Protein AF-A0A2K8M8K9-F1 (afdb_monomer_lite)

Radius of gyration: 12.49 Å; chains: 1; bounding box: 32×26×30 Å

Foldseek 3Di:
DDDADDPQFFWKWKWAQDPPRDIWTWDIFGAPVTPVLVRVLVVVCVVVVQWDADDPPARMKMFTAGPVRDGPDIIGGHDDVSCVVSCVSRVIDTDDDD

Secondary structure (DSSP, 8-state):
-PPPPPTT--EEEEEEEETTTEEEEEEEE--TTSHHHHHHHHHHHHHTT-EE---TTSSEEEEEE-TTS-EEEEEEE-SHHHHHHHHHHTT--BPP--

Sequence (98 aa):
MIPDLHPDAEAFSACRRLPGNRLRAYSVTTAARGWPGLEQCIRQCRATGKLVPASSDAYVMLDVLDAEDSIIQEYGVRDAAAWTWIKRKLHFTVASAD

Structure (mmCIF, N/CA/C/O backbone):
data_AF-A0A2K8M8K9-F1
#
_entry.id   AF-A0A2K8M8K9-F1
#
loop_
_atom_site.group_PDB
_atom_site.id
_atom_site.type_symbol
_atom_site.label_atom_id
_atom_site.label_alt_id
_atom_site.label_comp_id
_atom_site.label_asym_id
_atom_site.label_entity_id
_atom_site.label_seq_id
_atom_site.pdbx_PDB_ins_code
_atom_site.Cartn_x
_atom_site.Cartn_y
_atom_site.Cartn_z
_atom_site.occupancy
_atom_site.B_iso_or_equiv
_atom_site.auth_seq_id
_atom_site.auth_comp_id
_atom_site.auth_asym_id
_atom_site.auth_atom_id
_atom_site.pdbx_PDB_model_num
ATOM 1 N N . MET A 1 1 ? 12.801 0.219 10.672 1.00 81.94 1 MET A N 1
ATOM 2 C CA . MET A 1 1 ? 13.115 0.866 9.377 1.00 81.94 1 MET A CA 1
ATOM 3 C C . MET A 1 1 ? 12.192 0.260 8.327 1.00 81.94 1 MET A C 1
ATOM 5 O O . MET A 1 1 ? 11.947 -0.933 8.424 1.00 81.94 1 MET A O 1
ATOM 9 N N . ILE A 1 2 ? 11.628 1.043 7.400 1.00 94.12 2 ILE A N 1
ATOM 10 C CA . ILE A 1 2 ? 10.757 0.499 6.337 1.00 94.12 2 ILE A CA 1
ATOM 11 C C . ILE A 1 2 ? 11.640 0.018 5.182 1.00 94.12 2 ILE A C 1
ATOM 13 O O . ILE A 1 2 ? 12.433 0.840 4.706 1.00 94.12 2 ILE A O 1
ATOM 17 N N . PRO A 1 3 ? 11.537 -1.247 4.737 1.00 94.19 3 PRO A N 1
ATOM 18 C CA . PRO A 1 3 ? 12.356 -1.760 3.641 1.00 94.19 3 PRO A CA 1
ATOM 19 C C . PRO A 1 3 ? 12.035 -1.063 2.311 1.00 94.19 3 PRO A C 1
ATOM 21 O O . PRO A 1 3 ? 10.970 -0.464 2.149 1.00 94.19 3 PRO A O 1
ATOM 24 N N . ASP A 1 4 ? 12.979 -1.115 1.373 1.00 96.25 4 ASP A N 1
ATOM 25 C CA . ASP A 1 4 ? 12.747 -0.773 -0.034 1.00 96.25 4 ASP A CA 1
ATOM 26 C C . ASP A 1 4 ? 11.756 -1.752 -0.687 1.00 96.25 4 ASP A C 1
ATOM 28 O O . ASP A 1 4 ? 11.395 -2.765 -0.081 1.00 96.25 4 ASP A O 1
ATOM 32 N N . LEU A 1 5 ? 11.267 -1.412 -1.884 1.00 96.88 5 LEU A N 1
ATOM 33 C CA . LEU A 1 5 ? 10.357 -2.274 -2.642 1.00 96.88 5 LEU A CA 1
ATOM 34 C C . LEU A 1 5 ? 11.102 -3.511 -3.146 1.00 96.88 5 LEU A C 1
ATOM 36 O O . LEU A 1 5 ? 12.226 -3.394 -3.635 1.00 96.88 5 LEU A O 1
ATOM 40 N N . HIS A 1 6 ? 10.468 -4.676 -3.029 1.00 97.12 6 HIS A N 1
ATOM 41 C CA . HIS A 1 6 ? 11.001 -5.924 -3.555 1.00 97.12 6 HIS A CA 1
ATOM 42 C C . HIS A 1 6 ? 11.278 -5.813 -5.072 1.00 97.12 6 HIS A C 1
ATOM 44 O O . HIS A 1 6 ? 10.457 -5.244 -5.801 1.00 97.12 6 HIS A O 1
ATOM 50 N N . PRO A 1 7 ? 12.415 -6.329 -5.577 1.00 96.56 7 PRO A N 1
ATOM 51 C CA . PRO A 1 7 ? 12.752 -6.249 -7.002 1.00 96.56 7 PRO A CA 1
ATOM 52 C C . PRO A 1 7 ? 11.720 -6.931 -7.912 1.00 96.56 7 PRO A C 1
ATOM 54 O O . PRO A 1 7 ? 11.500 -6.453 -9.016 1.00 96.56 7 PRO A O 1
ATOM 57 N N . ASP A 1 8 ? 11.035 -7.962 -7.419 1.00 96.38 8 ASP A N 1
ATOM 58 C CA . ASP A 1 8 ? 10.041 -8.728 -8.193 1.00 96.38 8 ASP A CA 1
ATOM 59 C C . ASP A 1 8 ? 8.600 -8.188 -8.072 1.00 96.38 8 ASP A C 1
ATOM 61 O O . ASP A 1 8 ? 7.640 -8.879 -8.390 1.00 96.38 8 ASP A O 1
ATOM 65 N N . ALA A 1 9 ? 8.421 -6.964 -7.564 1.00 96.25 9 ALA A N 1
ATOM 66 C CA . ALA A 1 9 ? 7.100 -6.371 -7.361 1.00 96.25 9 ALA A CA 1
ATOM 67 C C . ALA A 1 9 ? 6.405 -5.975 -8.680 1.00 96.25 9 ALA A C 1
ATOM 69 O O . ALA A 1 9 ? 6.815 -5.025 -9.345 1.00 96.25 9 ALA A O 1
ATOM 70 N N . GLU A 1 10 ? 5.284 -6.609 -9.005 1.00 95.88 10 GLU A N 1
ATOM 71 C CA . GLU A 1 10 ? 4.493 -6.319 -10.212 1.00 95.88 10 GLU A CA 1
ATOM 72 C C . GLU A 1 10 ? 3.217 -5.524 -9.906 1.00 95.88 10 GLU A C 1
ATOM 74 O O . GLU A 1 10 ? 2.753 -4.713 -10.717 1.00 95.88 10 GLU A O 1
ATOM 79 N N . ALA A 1 11 ? 2.654 -5.697 -8.708 1.00 96.31 11 ALA A N 1
ATOM 80 C CA . ALA A 1 11 ? 1.419 -5.033 -8.318 1.00 96.31 11 ALA A CA 1
ATOM 81 C C . ALA A 1 11 ? 1.313 -4.798 -6.806 1.00 96.31 11 ALA A C 1
ATOM 83 O O . ALA A 1 11 ? 2.126 -5.266 -6.007 1.00 96.31 11 ALA A O 1
ATOM 84 N N . PHE A 1 12 ? 0.272 -4.060 -6.416 1.00 96.88 12 PHE A N 1
ATOM 85 C CA . PHE A 1 12 ? -0.160 -3.957 -5.027 1.00 96.88 12 PHE A CA 1
ATOM 86 C C . PHE A 1 12 ? -1.614 -4.401 -4.861 1.00 96.88 12 PHE A C 1
ATOM 88 O O . PHE A 1 12 ? -2.469 -4.014 -5.661 1.00 96.88 12 PHE A O 1
ATOM 95 N N . SER A 1 13 ? -1.911 -5.098 -3.768 1.00 97.12 13 SER A N 1
ATOM 96 C CA . SER A 1 13 ? -3.256 -5.204 -3.191 1.00 97.12 13 SER A CA 1
ATOM 97 C C . SER A 1 13 ? -3.310 -4.474 -1.854 1.00 97.12 13 SER A C 1
ATOM 99 O O . SER A 1 13 ? -2.297 -4.019 -1.321 1.00 97.12 13 SER A O 1
ATOM 101 N N . ALA A 1 14 ? -4.512 -4.301 -1.310 1.00 96.94 14 ALA A N 1
ATOM 102 C CA . ALA A 1 14 ? -4.642 -3.768 0.034 1.00 96.94 14 ALA A CA 1
ATOM 103 C C . ALA A 1 14 ? -5.823 -4.376 0.779 1.00 96.94 14 ALA A C 1
ATOM 105 O O . ALA A 1 14 ? -6.893 -4.616 0.211 1.00 96.94 14 ALA A O 1
ATOM 106 N N . CYS A 1 15 ? -5.662 -4.516 2.090 1.00 95.81 15 CYS A N 1
ATOM 107 C CA . CYS A 1 15 ? -6.707 -4.969 2.990 1.00 95.81 15 CYS A CA 1
ATOM 108 C C . CYS A 1 15 ? -6.787 -4.075 4.227 1.00 95.81 15 CYS A C 1
ATOM 110 O O . CYS A 1 15 ? -5.792 -3.736 4.866 1.00 95.81 15 CYS A O 1
ATOM 112 N N . ARG A 1 16 ? -8.006 -3.675 4.590 1.00 95.31 16 ARG A N 1
ATOM 113 C CA . ARG A 1 16 ? -8.269 -2.865 5.779 1.00 95.31 16 ARG A CA 1
ATOM 114 C C . ARG A 1 16 ? -9.170 -3.601 6.752 1.00 95.31 16 ARG A C 1
ATOM 116 O O . ARG A 1 16 ? -10.298 -3.951 6.402 1.00 95.31 16 ARG A O 1
ATOM 123 N N . ARG A 1 17 ? -8.745 -3.692 8.013 1.00 90.00 17 ARG A N 1
ATOM 124 C CA . ARG A 1 17 ? -9.625 -4.111 9.106 1.00 90.00 17 ARG A CA 1
ATOM 125 C C . ARG A 1 17 ? -10.590 -2.990 9.487 1.00 90.00 17 ARG A C 1
ATOM 127 O O . ARG A 1 17 ? -10.217 -1.827 9.639 1.00 90.00 17 ARG A O 1
ATOM 134 N N . LEU A 1 18 ? -11.860 -3.345 9.618 1.00 88.94 18 LEU A N 1
ATOM 135 C CA . LEU A 1 18 ? -12.949 -2.471 10.033 1.00 88.94 18 LEU A CA 1
ATOM 136 C C . LEU A 1 18 ? -13.481 -2.912 11.407 1.00 88.94 18 LEU A C 1
ATOM 138 O O . LEU A 1 18 ? -13.331 -4.078 11.788 1.00 88.94 18 LEU A O 1
ATOM 142 N N . PRO A 1 19 ? -14.159 -2.014 12.147 1.00 87.81 19 PRO A N 1
ATOM 143 C CA . PRO A 1 19 ? -14.842 -2.384 13.380 1.00 87.81 19 PRO A CA 1
ATOM 144 C C . PRO A 1 19 ? -15.817 -3.551 13.173 1.00 87.81 19 PRO A C 1
ATOM 146 O O . PRO A 1 19 ? -16.510 -3.627 12.146 1.00 87.81 19 PRO A O 1
ATOM 149 N N . GLY A 1 20 ? -15.885 -4.432 14.174 1.00 87.12 20 GLY A N 1
ATOM 150 C CA . GLY A 1 20 ? -16.731 -5.628 14.150 1.00 87.12 20 GLY A CA 1
ATOM 151 C C . GLY A 1 20 ? -16.118 -6.812 13.400 1.00 87.12 20 GLY A C 1
ATOM 152 O O . GLY A 1 20 ? -16.850 -7.565 12.773 1.00 87.12 20 GLY A O 1
ATOM 153 N N . ASN A 1 21 ? -14.787 -6.949 13.422 1.00 81.25 21 ASN A N 1
ATOM 154 C CA . ASN A 1 21 ? -14.045 -8.037 12.769 1.00 81.25 21 ASN A CA 1
ATOM 155 C C . ASN A 1 21 ? -14.295 -8.172 11.254 1.00 81.25 21 ASN A C 1
ATOM 157 O O . ASN A 1 21 ? -14.161 -9.250 10.684 1.00 81.25 21 ASN A O 1
ATOM 161 N N . ARG A 1 22 ? -14.664 -7.069 10.598 1.00 88.88 22 ARG A N 1
ATOM 162 C CA . ARG A 1 22 ? -14.882 -7.028 9.151 1.00 88.88 22 ARG A CA 1
ATOM 163 C C . ARG A 1 22 ? -13.586 -6.667 8.445 1.00 88.88 22 ARG A C 1
ATOM 165 O O . ARG A 1 22 ? -12.797 -5.877 8.963 1.00 88.88 22 ARG A O 1
ATOM 172 N N . LEU A 1 23 ? -13.407 -7.184 7.238 1.00 91.56 23 LEU A N 1
ATOM 173 C CA . LEU A 1 23 ? -12.319 -6.797 6.349 1.00 91.56 23 LEU A CA 1
ATOM 174 C C . LEU A 1 23 ? -12.888 -6.079 5.129 1.00 91.56 23 LEU A C 1
ATOM 176 O O . LEU A 1 23 ? -14.012 -6.335 4.698 1.00 91.56 23 LEU A O 1
ATOM 180 N N . ARG A 1 24 ? -12.109 -5.149 4.589 1.00 93.56 24 ARG A N 1
ATOM 181 C CA . ARG A 1 24 ? -12.352 -4.539 3.288 1.00 93.56 24 ARG A CA 1
ATOM 182 C C . ARG A 1 24 ? -11.120 -4.748 2.428 1.00 93.56 24 ARG A C 1
ATOM 184 O O . ARG A 1 24 ? -10.095 -4.121 2.689 1.00 93.56 24 ARG A O 1
ATOM 191 N N . ALA A 1 25 ? -11.266 -5.592 1.417 1.00 95.00 25 ALA A N 1
ATOM 192 C CA . ALA A 1 25 ? -10.280 -5.769 0.367 1.00 95.00 25 ALA A CA 1
ATOM 193 C C . ALA A 1 25 ? -10.420 -4.671 -0.696 1.00 95.00 25 ALA A C 1
ATOM 195 O O . ALA A 1 25 ? -11.510 -4.133 -0.938 1.00 95.00 25 ALA A O 1
ATOM 196 N N . TYR A 1 26 ? -9.301 -4.330 -1.315 1.00 95.38 26 TYR A N 1
ATOM 197 C CA . TYR A 1 26 ? -9.219 -3.414 -2.442 1.00 95.38 26 TYR A CA 1
ATOM 198 C C . TYR A 1 26 ? -8.664 -4.147 -3.665 1.00 95.38 26 TYR A C 1
ATOM 200 O O . TYR A 1 26 ? -8.012 -5.179 -3.527 1.00 95.38 26 TYR A O 1
ATOM 208 N N . SER A 1 27 ? -8.956 -3.618 -4.852 1.00 94.69 27 SER A N 1
ATOM 209 C CA . SER A 1 27 ? -8.504 -4.158 -6.136 1.00 94.69 27 SER A CA 1
ATOM 210 C C . SER A 1 27 ? -6.985 -4.306 -6.198 1.00 94.69 27 SER A C 1
ATOM 212 O O . SER A 1 27 ? -6.272 -3.502 -5.603 1.00 94.69 27 SER A O 1
ATOM 214 N N . VAL A 1 28 ? -6.492 -5.247 -7.000 1.00 93.56 28 VAL A N 1
ATOM 215 C CA . VAL A 1 28 ? -5.086 -5.252 -7.420 1.00 93.56 28 VAL A CA 1
ATOM 216 C C . VAL A 1 28 ? -4.838 -4.045 -8.325 1.00 93.56 28 VAL A C 1
ATOM 218 O O . VAL A 1 28 ? -5.661 -3.719 -9.184 1.00 93.56 28 VAL A O 1
ATOM 221 N N . THR A 1 29 ? -3.731 -3.339 -8.107 1.00 91.44 29 THR A N 1
ATOM 222 C CA . THR A 1 29 ? -3.338 -2.181 -8.916 1.00 91.44 29 THR A CA 1
ATOM 223 C C . THR A 1 29 ? -1.915 -2.345 -9.404 1.00 91.44 29 THR A C 1
ATOM 2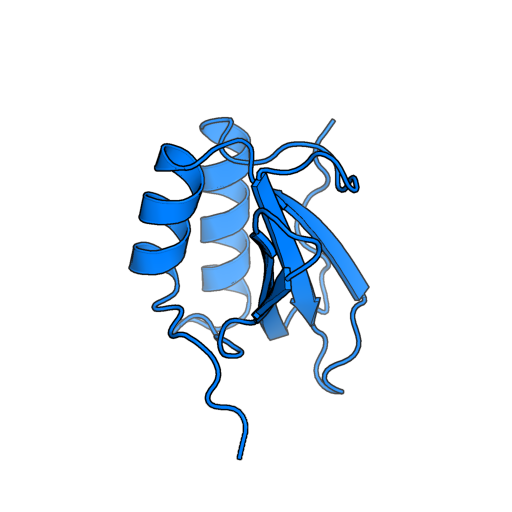25 O O . THR A 1 29 ? -1.003 -2.559 -8.604 1.00 91.44 29 THR A O 1
ATOM 228 N N . THR A 1 30 ? -1.718 -2.153 -10.701 1.00 85.38 30 THR A N 1
ATOM 229 C CA . THR A 1 30 ? -0.402 -1.935 -11.293 1.00 85.38 30 THR A CA 1
ATOM 230 C C . THR A 1 30 ? -0.159 -0.431 -11.422 1.00 85.38 30 THR A C 1
ATOM 232 O O . THR A 1 30 ? -1.090 0.366 -11.581 1.00 85.38 30 THR A O 1
ATOM 235 N N . ALA A 1 31 ? 1.097 0.007 -11.336 1.00 71.25 31 ALA A N 1
ATOM 236 C CA . ALA A 1 31 ? 1.420 1.386 -11.680 1.00 71.25 31 ALA A CA 1
ATOM 237 C C . ALA A 1 31 ? 1.481 1.520 -13.206 1.00 71.25 31 ALA A C 1
ATOM 239 O O . ALA A 1 31 ? 2.058 0.676 -13.882 1.00 71.25 31 ALA A O 1
ATOM 240 N N . ALA A 1 32 ? 0.994 2.636 -13.756 1.00 69.56 32 ALA A N 1
ATOM 241 C CA . ALA A 1 32 ? 1.013 2.892 -15.203 1.00 69.56 32 ALA A CA 1
ATOM 242 C C . ALA A 1 32 ? 2.418 2.835 -15.848 1.00 69.56 32 ALA A C 1
ATOM 244 O O . ALA A 1 32 ? 2.537 2.746 -17.065 1.00 69.56 32 ALA A O 1
ATOM 245 N N . ARG A 1 33 ? 3.485 2.924 -15.041 1.00 79.62 33 ARG A N 1
ATOM 246 C CA . ARG A 1 33 ? 4.889 2.827 -15.471 1.00 79.62 33 ARG A CA 1
ATOM 247 C C . ARG A 1 33 ? 5.549 1.496 -15.080 1.00 79.62 33 ARG A C 1
ATOM 249 O O . ARG A 1 33 ? 6.772 1.441 -15.077 1.00 79.62 33 ARG A O 1
ATOM 256 N N . GLY A 1 34 ? 4.774 0.476 -14.703 1.00 85.19 34 GLY A N 1
ATOM 257 C CA . GLY A 1 34 ? 5.284 -0.792 -14.170 1.00 85.19 34 GLY A CA 1
ATOM 258 C C . GLY A 1 34 ? 6.066 -0.607 -12.866 1.00 85.19 34 GLY A C 1
ATOM 259 O O . GLY A 1 34 ? 5.814 0.344 -12.113 1.00 85.19 34 GLY A O 1
ATOM 260 N N . TRP A 1 35 ? 7.054 -1.475 -12.634 1.00 91.31 35 TRP A N 1
ATOM 261 C CA . TRP A 1 35 ? 7.898 -1.477 -11.433 1.00 91.31 35 TRP A CA 1
ATOM 262 C C . TRP A 1 35 ? 8.461 -0.092 -11.043 1.00 91.31 35 TRP A C 1
ATOM 264 O O . TRP A 1 35 ? 8.262 0.317 -9.897 1.00 91.31 35 TRP A O 1
ATOM 274 N N . PRO A 1 36 ? 9.039 0.729 -11.953 1.00 91.56 36 PRO A N 1
ATOM 275 C CA . PRO A 1 36 ? 9.523 2.070 -11.596 1.00 91.56 36 PRO A CA 1
ATOM 276 C C . PRO A 1 36 ? 8.456 2.990 -10.986 1.00 91.56 36 PRO A C 1
ATOM 278 O O . PRO A 1 36 ? 8.752 3.839 -10.142 1.00 91.56 36 PRO A O 1
ATOM 281 N N . GLY A 1 37 ? 7.198 2.848 -11.414 1.00 90.69 37 GLY A N 1
ATOM 282 C CA . GLY A 1 37 ? 6.085 3.611 -10.853 1.00 90.69 37 GLY A CA 1
ATOM 283 C C . GLY A 1 37 ? 5.734 3.169 -9.431 1.00 90.69 37 GLY A C 1
ATOM 284 O O . GLY A 1 37 ? 5.466 4.018 -8.573 1.00 90.69 37 GLY A O 1
ATOM 285 N N . LEU A 1 38 ? 5.777 1.859 -9.176 1.00 92.44 38 LEU A N 1
ATOM 286 C CA . LEU A 1 38 ? 5.571 1.275 -7.850 1.00 92.44 38 LEU A CA 1
ATOM 287 C C . LEU A 1 38 ? 6.690 1.708 -6.899 1.00 92.44 38 LEU A C 1
ATOM 289 O O . LEU A 1 38 ? 6.421 2.242 -5.820 1.00 92.44 38 LEU A O 1
ATOM 293 N N . GLU A 1 39 ? 7.941 1.575 -7.340 1.00 95.44 39 GLU A N 1
ATOM 294 C CA . GLU A 1 39 ? 9.128 1.939 -6.570 1.00 95.44 39 GLU A CA 1
ATOM 295 C C . GLU A 1 39 ? 9.100 3.421 -6.177 1.00 95.44 39 GLU A C 1
ATOM 297 O O . GLU A 1 39 ? 9.272 3.773 -5.004 1.00 95.44 39 GLU A O 1
ATOM 302 N N . GLN A 1 40 ? 8.805 4.307 -7.135 1.00 94.81 40 GLN A N 1
ATOM 303 C CA . GLN A 1 40 ? 8.693 5.738 -6.872 1.00 94.81 40 GLN A CA 1
ATOM 304 C C . GLN A 1 40 ? 7.610 6.038 -5.824 1.00 94.81 40 GLN A C 1
ATOM 306 O O . GLN A 1 40 ? 7.821 6.874 -4.937 1.00 94.81 40 GLN A O 1
ATOM 311 N N . CYS A 1 41 ? 6.460 5.362 -5.903 1.00 94.69 41 CYS A N 1
ATOM 312 C CA . CYS A 1 41 ? 5.374 5.529 -4.943 1.00 94.69 41 CYS A CA 1
ATOM 313 C C . CYS A 1 41 ? 5.810 5.119 -3.529 1.00 94.69 41 CYS A C 1
ATOM 315 O O . CYS A 1 41 ? 5.646 5.900 -2.586 1.00 94.69 41 CYS A O 1
ATOM 317 N N . ILE A 1 42 ? 6.424 3.943 -3.376 1.00 96.06 42 ILE A N 1
ATOM 318 C CA . ILE A 1 42 ? 6.906 3.448 -2.080 1.00 96.06 42 ILE A CA 1
ATOM 319 C C . ILE A 1 42 ? 7.997 4.349 -1.512 1.00 96.06 42 ILE A C 1
ATOM 321 O O . ILE A 1 42 ? 7.929 4.729 -0.340 1.00 96.06 42 ILE A O 1
ATOM 325 N N . ARG A 1 43 ? 8.955 4.786 -2.337 1.00 96.25 43 ARG A N 1
ATOM 326 C CA . ARG A 1 43 ?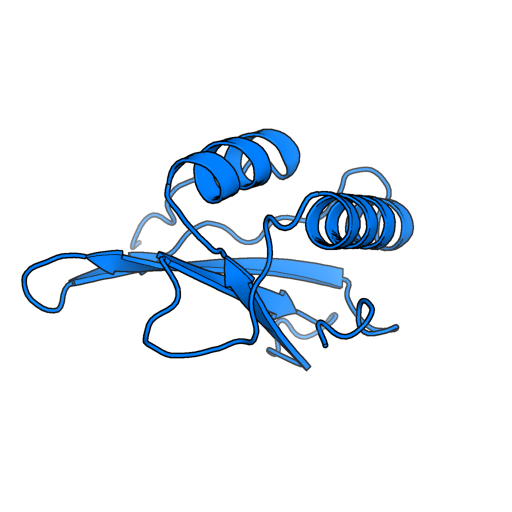 10.004 5.726 -1.923 1.00 96.25 43 ARG A CA 1
ATOM 327 C C . ARG A 1 43 ? 9.408 7.026 -1.381 1.00 96.25 43 ARG A C 1
ATOM 329 O O . ARG A 1 43 ? 9.802 7.481 -0.307 1.00 96.25 43 ARG A O 1
ATOM 336 N N . GLN A 1 44 ? 8.409 7.589 -2.065 1.00 96.38 44 GLN A N 1
ATOM 337 C CA . GLN A 1 44 ? 7.704 8.785 -1.598 1.00 96.38 44 GLN A CA 1
ATOM 338 C C . GLN A 1 44 ? 6.935 8.529 -0.294 1.00 96.38 44 GLN A C 1
ATOM 340 O O . GLN A 1 44 ? 6.947 9.368 0.611 1.00 96.38 44 GLN A O 1
ATOM 345 N N . CYS A 1 45 ? 6.280 7.375 -0.165 1.00 96.81 45 CYS A N 1
ATOM 346 C CA . CYS A 1 45 ? 5.546 7.023 1.046 1.00 96.81 45 CYS A CA 1
ATOM 347 C C . CYS A 1 45 ? 6.478 6.856 2.252 1.00 96.81 45 CYS A C 1
ATOM 349 O O . CYS A 1 45 ? 6.158 7.360 3.329 1.00 96.81 45 CYS A O 1
ATOM 351 N N . ARG A 1 46 ? 7.653 6.243 2.067 1.00 96.50 46 ARG A N 1
ATOM 352 C CA . ARG A 1 46 ? 8.704 6.133 3.093 1.00 96.50 46 ARG A CA 1
ATOM 353 C C . ARG A 1 46 ? 9.229 7.505 3.501 1.00 96.50 46 ARG A C 1
ATOM 355 O O . ARG A 1 46 ? 9.180 7.843 4.680 1.00 96.50 46 ARG A O 1
ATOM 362 N N . ALA A 1 47 ? 9.636 8.323 2.529 1.00 96.50 47 ALA A N 1
ATOM 363 C CA . ALA A 1 47 ? 10.181 9.661 2.773 1.00 96.50 47 ALA A CA 1
ATOM 364 C C . ALA A 1 47 ? 9.194 10.596 3.492 1.00 96.50 47 ALA A C 1
ATOM 366 O O . ALA A 1 47 ? 9.599 11.480 4.237 1.00 96.50 47 ALA A O 1
ATOM 367 N N . THR A 1 48 ? 7.890 10.391 3.286 1.00 96.44 48 THR A N 1
ATOM 368 C CA . THR A 1 48 ? 6.829 11.209 3.897 1.00 96.44 48 THR A CA 1
ATOM 369 C C . THR A 1 48 ? 6.140 10.535 5.085 1.00 96.44 48 THR A C 1
ATOM 371 O O . THR A 1 48 ? 5.093 11.004 5.527 1.00 96.44 48 THR A O 1
ATOM 374 N N . GLY A 1 49 ? 6.691 9.427 5.591 1.00 96.44 49 GLY A N 1
ATOM 375 C CA . GLY A 1 49 ? 6.190 8.739 6.782 1.00 96.44 49 GLY A CA 1
ATOM 376 C C . GLY A 1 49 ? 4.814 8.080 6.631 1.00 96.44 49 GLY A C 1
ATOM 377 O O . GLY A 1 49 ? 4.192 7.756 7.635 1.00 96.44 49 GLY A O 1
ATOM 378 N N . LYS A 1 50 ? 4.315 7.858 5.412 1.00 97.88 50 LYS A N 1
ATOM 379 C CA . LYS A 1 50 ? 3.002 7.223 5.177 1.00 97.88 50 LYS A CA 1
ATOM 380 C C . LYS A 1 50 ? 2.989 5.732 5.512 1.00 97.88 50 LYS A C 1
ATOM 382 O O . LYS A 1 50 ? 1.923 5.195 5.809 1.00 97.88 50 LYS A O 1
ATOM 387 N N . LEU A 1 51 ? 4.157 5.090 5.471 1.00 97.75 51 LEU A N 1
ATOM 388 C CA . LEU A 1 51 ? 4.323 3.679 5.808 1.00 97.75 51 LEU A CA 1
ATOM 389 C C . LEU A 1 51 ? 4.872 3.497 7.224 1.00 97.75 51 LEU A C 1
ATOM 391 O O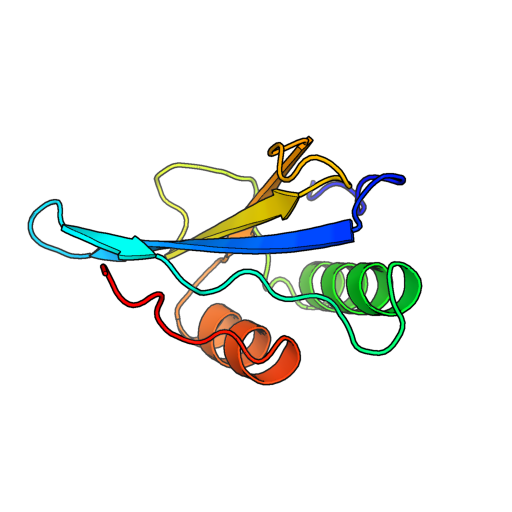 . LEU A 1 51 ? 5.657 4.307 7.727 1.00 97.75 51 LEU A O 1
ATOM 395 N N . VAL A 1 52 ? 4.456 2.397 7.831 1.00 97.06 52 VAL A N 1
ATOM 396 C CA . VAL A 1 52 ? 4.933 1.814 9.084 1.00 97.06 52 VAL A CA 1
ATOM 397 C C . VAL A 1 52 ? 5.283 0.340 8.820 1.00 97.06 52 VAL A C 1
ATOM 399 O O . VAL A 1 52 ? 4.922 -0.184 7.760 1.00 97.06 52 VAL A O 1
ATOM 402 N N . PRO A 1 53 ? 6.035 -0.338 9.706 1.00 96.38 53 PRO A N 1
ATOM 403 C CA . PRO A 1 53 ? 6.250 -1.774 9.558 1.00 96.38 53 PRO A CA 1
ATOM 404 C C . PRO A 1 53 ? 4.908 -2.507 9.455 1.00 96.38 53 PRO A C 1
ATOM 406 O O . PRO A 1 53 ? 3.939 -2.097 10.096 1.00 96.38 53 PRO A O 1
ATOM 409 N N . ALA A 1 54 ? 4.854 -3.555 8.635 1.00 95.25 54 ALA A N 1
ATOM 410 C CA . ALA A 1 54 ? 3.689 -4.423 8.535 1.00 95.25 54 ALA A CA 1
ATOM 411 C C . ALA A 1 54 ? 3.325 -4.980 9.919 1.00 95.25 54 ALA A C 1
ATOM 413 O O . ALA A 1 54 ? 4.170 -5.545 10.615 1.00 95.25 54 ALA A O 1
ATOM 414 N N . SER A 1 55 ? 2.079 -4.771 10.335 1.00 93.12 55 SER A N 1
ATOM 415 C CA . SER A 1 55 ? 1.534 -5.328 11.570 1.00 93.12 55 SER A CA 1
ATOM 416 C C . SER A 1 55 ? 0.009 -5.317 11.525 1.00 93.12 55 SER A C 1
ATOM 418 O O . SER A 1 55 ? -0.601 -4.526 10.804 1.00 93.12 55 SER A O 1
ATOM 420 N N . SER A 1 56 ? -0.621 -6.141 12.363 1.00 86.69 56 SER A N 1
ATOM 421 C CA . SER A 1 56 ? -2.082 -6.169 12.525 1.00 86.69 56 SER A CA 1
ATOM 422 C C . SER A 1 56 ? -2.687 -4.851 13.020 1.00 86.69 56 SER A C 1
ATOM 424 O O . SER A 1 56 ? -3.904 -4.678 12.944 1.00 86.69 56 SER A O 1
ATOM 426 N N . ASP A 1 57 ? -1.850 -3.947 13.533 1.00 88.12 57 ASP A N 1
ATOM 427 C CA . ASP A 1 57 ? -2.249 -2.647 14.073 1.00 88.12 57 ASP A CA 1
ATOM 428 C C . ASP A 1 57 ? -2.185 -1.534 13.018 1.00 88.12 57 ASP A C 1
ATOM 430 O O . ASP A 1 57 ? -2.611 -0.405 13.275 1.00 88.12 57 ASP A O 1
ATOM 434 N N . ALA A 1 58 ? -1.659 -1.826 11.823 1.00 95.12 58 ALA A N 1
ATOM 435 C CA . ALA A 1 58 ? -1.652 -0.881 10.720 1.00 95.12 58 ALA A CA 1
ATOM 436 C C . ALA A 1 58 ? -3.083 -0.499 10.309 1.00 95.12 58 ALA A C 1
ATOM 438 O O . ALA A 1 58 ? -4.013 -1.309 10.325 1.00 95.12 58 ALA A O 1
ATOM 439 N N . TYR A 1 59 ? -3.267 0.751 9.879 1.00 95.94 59 TYR A N 1
ATOM 440 C CA . TYR A 1 59 ? -4.578 1.229 9.447 1.00 95.94 59 TYR A CA 1
ATOM 441 C C . TYR A 1 59 ? -5.061 0.519 8.171 1.00 95.94 59 TYR A C 1
ATOM 443 O O . TYR A 1 59 ? -6.258 0.260 8.027 1.00 95.94 59 TYR A O 1
ATOM 451 N N . VAL A 1 60 ? -4.139 0.216 7.252 1.00 97.44 60 VAL A N 1
ATOM 452 C CA . VAL A 1 60 ? -4.325 -0.642 6.069 1.00 97.44 60 VAL A CA 1
ATOM 453 C C . VAL A 1 60 ? -3.060 -1.476 5.889 1.00 97.44 60 VAL A C 1
ATOM 455 O O . VAL A 1 60 ? -1.964 -0.945 6.055 1.00 97.44 60 VAL A O 1
ATOM 458 N N . MET A 1 61 ? -3.215 -2.744 5.529 1.00 97.75 61 MET A N 1
ATOM 459 C CA . MET A 1 61 ? -2.141 -3.576 4.995 1.00 97.75 61 MET A CA 1
ATOM 460 C C . MET A 1 61 ? -2.056 -3.361 3.486 1.00 97.75 61 MET A C 1
ATOM 462 O O . MET A 1 61 ? -3.080 -3.406 2.802 1.00 97.75 61 MET A O 1
ATOM 466 N N . LEU A 1 62 ? -0.861 -3.037 2.998 1.00 97.44 62 LEU A N 1
ATOM 467 C CA . LEU A 1 62 ? -0.537 -2.906 1.582 1.00 97.44 62 LEU A CA 1
ATOM 468 C C . LEU A 1 62 ? 0.363 -4.083 1.211 1.00 97.44 62 LEU A C 1
ATOM 470 O O . LEU A 1 62 ? 1.517 -4.127 1.645 1.00 97.44 62 LEU A O 1
ATOM 474 N N . ASP A 1 63 ? -0.166 -4.998 0.415 1.00 97.50 63 ASP A N 1
ATOM 475 C CA . ASP A 1 63 ? 0.540 -6.209 0.017 1.00 97.50 63 ASP A CA 1
ATOM 476 C C . ASP A 1 63 ? 1.212 -5.960 -1.329 1.00 97.50 63 ASP A C 1
ATOM 478 O O . ASP A 1 63 ? 0.643 -5.326 -2.222 1.00 97.50 63 ASP A O 1
ATOM 482 N N . VAL A 1 64 ? 2.444 -6.430 -1.456 1.00 97.44 64 VAL A N 1
ATOM 483 C CA . VAL A 1 64 ? 3.234 -6.393 -2.682 1.00 97.44 64 VAL A CA 1
ATOM 484 C C . VAL A 1 64 ? 3.129 -7.753 -3.340 1.00 97.44 64 VAL A C 1
ATOM 486 O O . VAL A 1 64 ? 3.426 -8.760 -2.696 1.00 97.44 64 VAL A O 1
ATOM 489 N N . LEU A 1 65 ? 2.721 -7.761 -4.604 1.00 97.25 65 LEU A N 1
ATOM 490 C CA . LEU A 1 65 ? 2.489 -8.975 -5.375 1.00 97.25 65 LEU A CA 1
ATOM 491 C C . LEU A 1 65 ? 3.577 -9.156 -6.432 1.00 97.25 65 LEU A C 1
ATOM 493 O O . LEU A 1 65 ? 4.016 -8.167 -7.029 1.00 97.25 65 LEU A O 1
ATOM 497 N N . ASP A 1 66 ? 3.992 -10.399 -6.658 1.00 96.12 66 ASP A N 1
ATOM 498 C CA . ASP A 1 66 ? 4.800 -10.786 -7.819 1.00 96.12 66 ASP A CA 1
ATOM 499 C C . ASP A 1 66 ? 3.932 -11.073 -9.059 1.00 96.12 66 ASP A C 1
ATOM 501 O O . ASP A 1 66 ? 2.723 -10.833 -9.076 1.00 96.12 66 ASP A O 1
ATOM 505 N N . ALA A 1 67 ? 4.567 -11.575 -10.120 1.00 94.25 67 ALA A N 1
ATOM 506 C CA . ALA A 1 67 ? 3.908 -11.945 -11.370 1.00 94.25 67 ALA A CA 1
ATOM 507 C C . ALA A 1 67 ? 2.925 -13.127 -11.241 1.00 94.25 67 ALA A C 1
ATOM 509 O O . ALA A 1 67 ? 2.143 -13.361 -12.163 1.00 94.25 67 ALA A O 1
ATOM 510 N N . GLU A 1 68 ? 2.971 -13.877 -10.137 1.00 95.88 68 GLU A N 1
ATOM 511 C CA . GLU A 1 68 ? 2.091 -15.015 -9.845 1.00 95.88 68 GLU A CA 1
ATOM 512 C C . GLU A 1 68 ? 0.987 -14.645 -8.837 1.00 95.88 68 GLU A C 1
ATOM 514 O O . GLU A 1 68 ? 0.346 -15.529 -8.268 1.00 95.88 68 GLU A O 1
ATOM 519 N N . ASP A 1 69 ? 0.766 -13.346 -8.599 1.00 92.0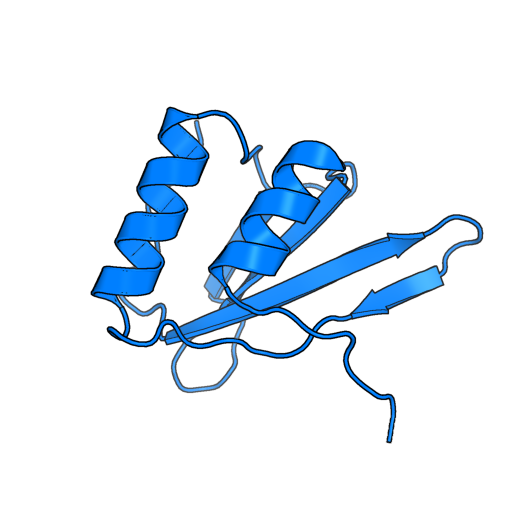6 69 ASP A N 1
ATOM 520 C CA . ASP A 1 69 ? -0.158 -12.807 -7.593 1.00 92.06 69 ASP A CA 1
ATOM 521 C C . ASP A 1 69 ? 0.149 -13.271 -6.151 1.00 92.06 69 ASP A C 1
ATOM 523 O O . ASP A 1 69 ? -0.705 -13.200 -5.259 1.00 92.06 69 ASP A O 1
ATOM 527 N N . SER A 1 70 ? 1.380 -13.719 -5.884 1.00 96.50 70 SER A N 1
ATOM 528 C CA . SER A 1 70 ? 1.817 -14.119 -4.547 1.00 96.50 70 SER A CA 1
ATOM 529 C C . SER A 1 70 ? 2.298 -12.913 -3.744 1.00 96.50 70 SER A C 1
ATOM 531 O O . SER A 1 70 ? 2.992 -12.035 -4.253 1.00 96.50 70 SER A O 1
ATOM 533 N N . ILE A 1 71 ? 1.955 -12.873 -2.452 1.00 97.25 71 ILE A N 1
ATOM 534 C CA . ILE A 1 71 ? 2.429 -11.821 -1.544 1.00 97.25 71 ILE A CA 1
ATOM 535 C C . ILE A 1 71 ? 3.903 -12.071 -1.215 1.00 97.25 71 ILE A C 1
ATOM 537 O O . ILE A 1 71 ? 4.235 -13.015 -0.498 1.00 97.25 71 ILE A O 1
ATOM 541 N N . ILE A 1 72 ? 4.780 -11.189 -1.692 1.00 97.50 72 ILE A N 1
ATOM 542 C CA . ILE A 1 72 ? 6.239 -11.272 -1.490 1.00 97.50 72 ILE A CA 1
ATOM 543 C C . ILE A 1 72 ? 6.760 -10.274 -0.451 1.00 97.50 72 ILE A C 1
ATOM 545 O O . ILE A 1 72 ? 7.877 -10.399 0.053 1.00 97.50 72 ILE A O 1
ATOM 549 N N . GLN A 1 73 ? 5.967 -9.253 -0.132 1.00 97.94 73 GLN A N 1
ATOM 550 C CA . GLN A 1 73 ? 6.300 -8.225 0.847 1.00 97.94 73 GLN A CA 1
ATOM 551 C C . GLN A 1 73 ? 5.024 -7.533 1.327 1.00 97.94 73 GLN A C 1
ATOM 553 O O . GLN A 1 73 ? 4.039 -7.445 0.602 1.00 97.94 73 GLN A O 1
ATOM 558 N N . GLU A 1 74 ? 5.055 -6.985 2.538 1.00 97.75 74 GLU A N 1
ATOM 559 C CA . GLU A 1 74 ? 3.938 -6.231 3.102 1.00 97.75 74 GLU A CA 1
ATOM 560 C C . GLU A 1 74 ? 4.417 -4.904 3.699 1.00 97.75 74 GLU A C 1
ATOM 562 O O . GLU A 1 74 ? 5.511 -4.796 4.268 1.00 97.75 74 GLU A O 1
ATOM 567 N N . TYR A 1 75 ? 3.554 -3.893 3.632 1.00 98.00 75 TYR A N 1
ATOM 568 C CA . TYR A 1 75 ? 3.715 -2.631 4.342 1.00 98.00 75 TYR A CA 1
ATOM 569 C C . TYR A 1 75 ? 2.476 -2.309 5.169 1.00 98.00 75 TYR A C 1
ATOM 571 O O . TYR A 1 75 ? 1.343 -2.480 4.724 1.00 98.00 75 TYR A O 1
ATOM 579 N N . GLY A 1 76 ? 2.686 -1.728 6.349 1.00 98.00 76 GLY A N 1
ATOM 580 C CA . GLY A 1 76 ? 1.611 -1.078 7.082 1.00 98.00 76 GLY A CA 1
ATOM 581 C C . GLY A 1 76 ? 1.426 0.359 6.597 1.00 98.00 76 GLY A C 1
ATOM 582 O O . GLY A 1 76 ? 2.388 1.114 6.457 1.00 98.00 76 GLY A O 1
ATOM 583 N N . VAL A 1 77 ? 0.187 0.784 6.381 1.00 97.94 77 VAL A N 1
ATOM 584 C CA . VAL A 1 77 ? -0.167 2.193 6.179 1.00 97.94 77 VAL A CA 1
ATOM 585 C C . VAL A 1 77 ? -0.511 2.804 7.530 1.00 97.94 77 VAL A C 1
ATOM 587 O O . VAL A 1 77 ? -1.317 2.255 8.282 1.00 97.94 77 VAL A O 1
ATOM 590 N N . ARG A 1 78 ? 0.092 3.955 7.838 1.00 96.75 78 ARG A N 1
ATOM 591 C CA . ARG A 1 78 ? 0.029 4.571 9.172 1.00 96.75 78 ARG A CA 1
ATOM 592 C C . ARG A 1 78 ? -1.390 4.909 9.626 1.00 96.75 78 ARG A C 1
ATOM 594 O O . ARG A 1 78 ? -1.776 4.583 10.741 1.00 96.75 78 ARG A O 1
ATOM 601 N N . ASP A 1 79 ? -2.132 5.624 8.788 1.00 97.25 79 ASP A N 1
ATOM 602 C CA . ASP A 1 79 ? -3.399 6.247 9.166 1.00 97.25 79 ASP A CA 1
ATOM 603 C C . ASP A 1 79 ? -4.315 6.501 7.954 1.00 97.25 79 ASP A C 1
ATOM 605 O O . ASP A 1 79 ? -3.989 6.200 6.799 1.00 97.25 79 ASP A O 1
ATOM 609 N N . ALA A 1 80 ? -5.490 7.073 8.226 1.00 97.12 80 ALA A N 1
ATOM 610 C CA . ALA A 1 80 ? -6.506 7.378 7.223 1.00 97.12 80 ALA A CA 1
ATOM 611 C C . ALA A 1 80 ? -6.065 8.412 6.176 1.00 97.12 80 ALA A C 1
ATOM 613 O O . ALA A 1 80 ? -6.489 8.332 5.017 1.00 97.12 80 ALA A O 1
ATOM 614 N N . ALA A 1 81 ? -5.230 9.381 6.559 1.00 97.88 81 ALA A N 1
ATOM 615 C CA . ALA A 1 81 ? -4.756 10.422 5.655 1.00 97.88 81 ALA A CA 1
ATOM 616 C C . ALA A 1 81 ? -3.711 9.852 4.686 1.00 97.88 81 ALA A C 1
ATOM 618 O O . ALA A 1 81 ? -3.810 10.064 3.473 1.00 97.88 81 ALA A O 1
ATOM 619 N N . ALA A 1 82 ? -2.774 9.054 5.205 1.00 98.00 82 ALA A N 1
ATOM 620 C CA . ALA A 1 82 ? -1.822 8.287 4.413 1.00 98.00 82 ALA A CA 1
ATOM 621 C C . ALA A 1 82 ? -2.548 7.362 3.427 1.00 98.00 82 ALA A C 1
ATOM 623 O O . ALA A 1 82 ? -2.261 7.405 2.228 1.00 98.00 82 ALA A O 1
ATOM 624 N N . TRP A 1 83 ? -3.549 6.609 3.897 1.00 97.44 83 TRP A N 1
ATOM 625 C CA . TRP A 1 83 ? -4.341 5.732 3.035 1.00 97.44 83 TRP A CA 1
ATOM 626 C C . TRP A 1 83 ? -5.081 6.497 1.940 1.00 97.44 83 TRP A C 1
ATOM 628 O O . TRP A 1 83 ? -5.048 6.096 0.783 1.00 97.44 83 TRP A O 1
ATOM 638 N N . THR A 1 84 ? -5.712 7.626 2.265 1.00 97.31 84 THR A N 1
ATOM 639 C CA . THR A 1 84 ? -6.438 8.430 1.269 1.00 97.31 84 THR A CA 1
ATOM 640 C C . THR A 1 84 ? -5.521 8.897 0.140 1.00 97.31 84 THR A C 1
ATOM 642 O O . THR A 1 84 ? -5.926 8.902 -1.025 1.00 97.31 84 THR A O 1
ATOM 645 N N . TRP A 1 85 ? -4.279 9.258 0.466 1.00 96.44 85 TRP A N 1
ATOM 646 C CA . TRP A 1 85 ? -3.285 9.634 -0.531 1.00 96.44 85 TRP A CA 1
ATOM 647 C C . TRP A 1 85 ? -2.872 8.439 -1.401 1.00 96.44 85 TRP A C 1
ATOM 649 O O . TRP A 1 85 ? -2.944 8.533 -2.626 1.00 96.44 85 TRP A O 1
ATOM 659 N N . ILE A 1 86 ? -2.506 7.309 -0.780 1.00 95.56 86 ILE A N 1
ATOM 660 C CA . ILE A 1 86 ? -2.067 6.089 -1.482 1.00 95.56 86 ILE A CA 1
ATOM 661 C C . ILE A 1 86 ? -3.181 5.572 -2.395 1.00 95.56 86 ILE A C 1
ATOM 663 O O . ILE A 1 86 ? -2.956 5.353 -3.583 1.00 95.56 86 ILE A O 1
ATOM 667 N N . LYS A 1 87 ? -4.410 5.484 -1.872 1.00 95.12 87 LYS A N 1
ATOM 668 C CA . LYS A 1 87 ? -5.600 5.049 -2.607 1.00 95.12 87 LYS A CA 1
ATOM 669 C C . LYS A 1 87 ? -5.814 5.854 -3.888 1.00 95.12 87 LYS A C 1
ATOM 671 O O . LYS A 1 87 ? -6.100 5.280 -4.930 1.00 95.12 87 LYS A O 1
ATOM 676 N N . ARG A 1 88 ? -5.667 7.183 -3.824 1.00 93.81 88 ARG A N 1
ATOM 677 C CA . ARG A 1 88 ? -5.797 8.063 -4.999 1.00 93.81 88 ARG A CA 1
ATOM 678 C C . ARG A 1 88 ? -4.629 7.913 -5.966 1.00 93.81 88 ARG A C 1
ATOM 680 O O . ARG A 1 88 ? -4.847 7.961 -7.168 1.00 93.81 88 ARG A O 1
ATOM 687 N N . LYS A 1 89 ? -3.410 7.758 -5.446 1.00 92.50 89 LYS A N 1
ATOM 688 C CA . LYS A 1 89 ? -2.184 7.665 -6.247 1.00 92.50 89 LYS A CA 1
ATOM 689 C C . LYS A 1 89 ? -2.107 6.369 -7.056 1.00 92.50 89 LYS A C 1
ATOM 691 O O . LYS A 1 89 ? -1.631 6.407 -8.184 1.00 92.50 89 LYS A O 1
ATOM 696 N N . LEU A 1 90 ? -2.559 5.263 -6.469 1.00 92.31 90 LEU A N 1
ATOM 697 C CA . LEU A 1 90 ? -2.550 3.926 -7.070 1.00 92.31 90 LEU A CA 1
ATOM 698 C C . LEU A 1 90 ? -3.914 3.514 -7.641 1.00 92.31 90 LEU A C 1
ATOM 700 O O . LEU A 1 90 ? -4.049 2.429 -8.181 1.00 92.31 90 LEU A O 1
ATOM 704 N N . HIS A 1 91 ? -4.924 4.385 -7.553 1.00 92.81 91 HIS A N 1
ATOM 705 C CA . HIS A 1 91 ? -6.271 4.146 -8.083 1.00 92.81 91 HIS A CA 1
ATOM 706 C C . HIS A 1 91 ? -6.978 2.901 -7.513 1.00 92.81 91 HIS A C 1
ATOM 708 O O . HIS A 1 91 ? -7.812 2.292 -8.177 1.00 92.81 91 HIS A O 1
ATOM 714 N N . PHE A 1 92 ? -6.712 2.561 -6.249 1.00 94.19 92 PHE A N 1
ATOM 715 C CA . PHE A 1 92 ? -7.387 1.464 -5.555 1.00 94.19 92 PHE A CA 1
ATOM 716 C C . PHE A 1 92 ? -8.912 1.652 -5.521 1.00 94.19 92 PHE A C 1
ATOM 718 O O . PHE A 1 92 ? -9.432 2.665 -5.026 1.00 94.19 92 PHE A O 1
ATOM 725 N N . THR A 1 93 ? -9.637 0.618 -5.937 1.00 93.94 93 THR A N 1
ATOM 726 C CA . THR A 1 93 ? -11.094 0.497 -5.792 1.00 93.94 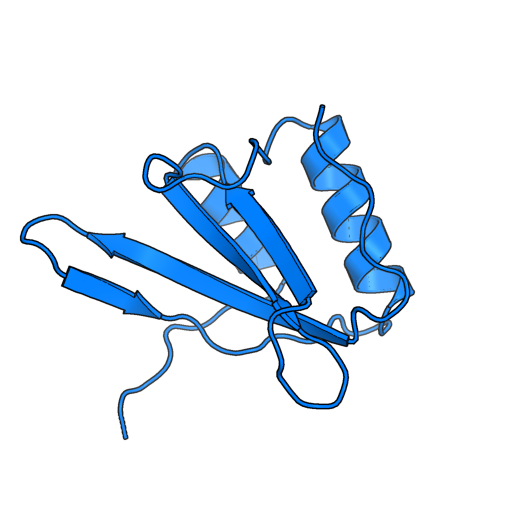93 THR A CA 1
ATOM 727 C C . THR A 1 93 ? -11.430 -0.580 -4.764 1.00 93.94 93 THR A C 1
ATOM 729 O O . THR A 1 93 ? -10.555 -1.332 -4.351 1.00 93.94 93 THR A O 1
ATOM 732 N N . VAL A 1 94 ? -12.660 -0.608 -4.245 1.00 92.81 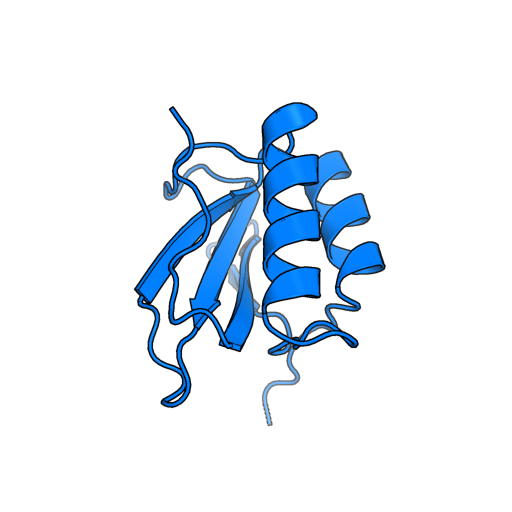94 VAL A N 1
ATOM 733 C CA . VAL A 1 94 ? -13.076 -1.712 -3.360 1.00 92.81 94 VAL A CA 1
ATOM 734 C C . VAL A 1 94 ? -13.276 -2.937 -4.243 1.00 92.81 94 VAL A C 1
ATOM 736 O O . VAL A 1 94 ? -13.973 -2.821 -5.247 1.00 92.81 94 VAL A O 1
ATOM 739 N N . ALA A 1 95 ? -12.670 -4.069 -3.884 1.00 88.25 95 ALA A N 1
ATOM 740 C CA . ALA A 1 95 ? -12.916 -5.312 -4.602 1.00 88.25 95 ALA A CA 1
ATOM 741 C C . ALA A 1 95 ? -14.393 -5.695 -4.417 1.00 88.25 95 ALA A C 1
ATOM 743 O O . ALA A 1 95 ? -14.868 -5.770 -3.278 1.00 88.25 95 ALA A O 1
ATOM 744 N N . SER A 1 96 ? -15.130 -5.880 -5.514 1.00 73.88 96 SER A N 1
ATOM 745 C CA . SER A 1 96 ? -16.435 -6.537 -5.435 1.00 73.88 96 SER A CA 1
ATOM 746 C C . SER A 1 96 ? -16.206 -7.993 -5.053 1.00 73.88 96 SER A C 1
ATOM 748 O O . SER A 1 96 ? -15.317 -8.642 -5.596 1.00 73.88 96 SER A O 1
ATOM 750 N N . ALA A 1 97 ? -16.988 -8.481 -4.093 1.00 57.00 97 ALA A N 1
ATOM 751 C CA . ALA A 1 97 ? -17.181 -9.912 -3.946 1.00 57.00 97 ALA A CA 1
ATOM 752 C C . ALA A 1 97 ? -18.154 -10.314 -5.056 1.00 57.00 97 ALA A C 1
ATOM 754 O O . ALA A 1 97 ? -19.333 -9.969 -4.964 1.00 57.00 97 ALA A O 1
ATOM 755 N N . ASP A 1 98 ? -17.634 -10.919 -6.119 1.00 45.25 98 ASP A N 1
ATOM 756 C CA . ASP A 1 98 ? -18.465 -11.702 -7.034 1.00 45.25 98 ASP A CA 1
ATOM 757 C C . ASP A 1 98 ? -18.899 -13.007 -6.345 1.00 45.25 98 ASP A C 1
ATOM 759 O O . ASP A 1 98 ? -18.078 -13.583 -5.587 1.00 45.25 98 ASP A O 1
#

pLDDT: mean 92.75, std 8.19, range [45.25, 98.0]